Protein AF-A0A7W6F3V1-F1 (afdb_monomer)

Solvent-accessible surface area (backbone atoms only — not comparable to full-atom values): 8496 Å² total; per-residue (Å²): 139,81,86,63,87,76,78,80,69,83,69,80,76,93,72,80,77,70,85,68,70,92,83,60,81,55,64,21,45,55,49,13,50,38,48,38,70,76,57,40,92,44,76,64,36,42,51,53,48,14,62,72,54,74,43,58,57,69,58,41,49,31,22,62,66,30,76,37,61,69,52,73,70,42,45,52,51,47,38,75,78,28,68,61,46,40,34,52,55,31,50,76,67,72,34,58,74,56,32,52,51,54,49,52,54,50,52,51,49,54,50,52,55,50,50,54,55,58,74,66,51,81,78,83,72,75,83,78,77,77,87,85,94,78,79,91,80,133

Mean predicted aligned error: 13.35 Å

pLDDT: mean 82.56, std 18.37, range [38.53, 97.5]

Nearest PDB structures (foldseek):
  3f51-assembly1_A  TM=5.759E-01  e=4.320E-02  Corynebacterium glutamicum
  3f52-assembly1_E  TM=6.714E-01  e=1.731E-01  Corynebacterium glutamicum
  2kpj-assembly1_A  TM=7.647E-01  e=5.835E-01  Agathobacter rectalis ATCC 33656
  1y7y-assembly1_B  TM=6.701E-01  e=6.182E-01  Aeromonas hydrophila

Secondary structure (DSSP, 8-state):
-PPPTTTT--PPPS-------TTS--HHHHHHHHHHHHH-SSHHHHHHHHHHTT--HHHHHHHHTTSSPPPHHHHHHHHHH-HHHHHHHHHHTT-HHHHHHHHHHHHHHHHHHHHHHHHTS-----------------

Organism: NCBI:txid413712

Sequence (138 aa):
MSFSKKDRKLQSKSGIIFPTATFAEPLAMAIAGALKEEFGNTPSALKTIAQLTRSNERAVRNWFEGKNSPSAENLVILMRHSDLILRTVLALADRQDLVVAVGLAGLRRQLMDAVAAIDGLPTDTSDHGSDDIDDAGT

Foldseek 3Di:
DDDDPVVPPPDDPPDCPPPPPPPFDQLLVLQLVLLCVPQNDDPVSLVVLCVQLVHDSVVSVCSVVSVDPDDPSSLVSVVVVDLSSVLSVCVSVVNVVVSVVSVVVVVVVVVVVVVVVVVPDPPPPPPPDDDDPDDDDD

Structure (mmCIF, N/CA/C/O backbone):
data_AF-A0A7W6F3V1-F1
#
_entry.id   AF-A0A7W6F3V1-F1
#
loop_
_atom_site.group_PDB
_atom_site.id
_atom_site.type_symbol
_atom_site.label_atom_id
_atom_site.label_alt_id
_atom_site.label_comp_id
_atom_site.label_asym_id
_atom_site.label_entity_id
_atom_site.label_seq_id
_atom_site.pdbx_PDB_ins_code
_atom_site.Cartn_x
_atom_site.Cartn_y
_atom_site.Cartn_z
_atom_site.occupancy
_atom_site.B_iso_or_equiv
_atom_site.auth_seq_id
_atom_site.auth_comp_id
_atom_site.auth_asym_id
_atom_site.auth_atom_id
_atom_site.pdbx_PDB_model_num
ATOM 1 N N . MET A 1 1 ? 52.982 12.036 2.888 1.00 38.53 1 MET A N 1
ATOM 2 C CA . MET A 1 1 ? 52.866 11.536 1.500 1.00 38.53 1 MET A CA 1
ATOM 3 C C . MET A 1 1 ? 51.475 11.889 0.990 1.00 38.53 1 MET A C 1
ATOM 5 O O . MET A 1 1 ? 50.507 11.441 1.585 1.00 38.53 1 MET A O 1
ATOM 9 N N . SER A 1 2 ? 51.372 12.787 0.006 1.00 51.69 2 SER A N 1
ATOM 10 C CA . SER A 1 2 ? 50.104 13.377 -0.462 1.00 51.69 2 SER A CA 1
ATOM 11 C C . SER A 1 2 ? 49.630 12.687 -1.744 1.00 51.69 2 SER A C 1
ATOM 13 O O . SER A 1 2 ? 50.428 12.504 -2.662 1.00 51.69 2 SER A O 1
ATOM 15 N N . PHE A 1 3 ? 48.353 12.301 -1.806 1.00 51.53 3 PHE A N 1
ATOM 16 C CA . PHE A 1 3 ? 47.746 11.680 -2.987 1.00 51.53 3 PHE A CA 1
ATOM 17 C C . PHE A 1 3 ? 47.641 12.681 -4.148 1.00 51.53 3 PHE A C 1
ATOM 19 O O . PHE A 1 3 ? 47.231 13.833 -3.972 1.00 51.53 3 PHE A O 1
ATOM 26 N N . SER A 1 4 ? 48.017 12.242 -5.351 1.00 60.84 4 SER A N 1
ATOM 27 C CA . SER A 1 4 ? 48.058 13.081 -6.548 1.00 60.84 4 SER A CA 1
ATOM 28 C C . SER A 1 4 ? 46.653 13.459 -7.018 1.00 60.84 4 SER A C 1
ATOM 30 O O . SER A 1 4 ? 45.706 12.676 -6.994 1.00 60.84 4 SER A O 1
ATOM 32 N N . LYS A 1 5 ? 46.512 14.687 -7.528 1.00 55.88 5 LYS A N 1
ATOM 33 C CA . LYS A 1 5 ? 45.256 15.272 -8.037 1.00 55.88 5 LYS A CA 1
ATOM 34 C C . LYS A 1 5 ? 44.630 14.467 -9.196 1.00 55.88 5 LYS A C 1
ATOM 36 O O . LYS A 1 5 ? 43.479 14.722 -9.546 1.00 55.88 5 LYS A O 1
ATOM 41 N N . LYS A 1 6 ? 45.369 13.514 -9.782 1.00 56.41 6 LYS A N 1
ATOM 42 C CA . LYS A 1 6 ? 44.946 12.670 -10.912 1.00 56.41 6 LYS A CA 1
ATOM 43 C C . LYS A 1 6 ? 44.134 11.431 -10.510 1.00 56.41 6 LYS A C 1
ATOM 45 O O . LYS A 1 6 ? 43.396 10.936 -11.353 1.00 56.41 6 LYS A O 1
ATOM 50 N N . ASP A 1 7 ? 44.151 11.017 -9.243 1.00 53.31 7 ASP A N 1
ATOM 51 C CA . ASP A 1 7 ? 43.415 9.823 -8.785 1.00 53.31 7 ASP A CA 1
ATOM 52 C C . ASP A 1 7 ? 41.903 10.069 -8.582 1.00 53.31 7 ASP A C 1
ATOM 54 O O . ASP A 1 7 ? 41.122 9.147 -8.371 1.00 53.31 7 ASP A O 1
ATOM 58 N N . ARG A 1 8 ? 41.448 11.325 -8.703 1.00 54.91 8 ARG A N 1
ATOM 59 C CA . ARG A 1 8 ? 40.050 11.754 -8.484 1.00 54.91 8 ARG A CA 1
ATOM 60 C C . ARG A 1 8 ? 39.166 11.776 -9.741 1.00 54.91 8 ARG A C 1
ATOM 62 O O . ARG A 1 8 ? 38.172 12.497 -9.773 1.00 54.91 8 ARG A O 1
ATOM 69 N N . LYS A 1 9 ? 39.518 11.034 -10.797 1.00 52.34 9 LYS A N 1
ATOM 70 C CA . LYS A 1 9 ? 38.761 11.021 -12.069 1.00 52.34 9 LYS A CA 1
ATOM 71 C C . LYS A 1 9 ? 38.382 9.626 -12.573 1.00 52.34 9 LYS A C 1
ATOM 73 O O . LYS A 1 9 ? 38.269 9.415 -13.775 1.00 52.34 9 LYS A O 1
ATOM 78 N N . LEU A 1 10 ? 38.106 8.694 -11.667 1.00 56.19 10 LEU A N 1
ATOM 79 C CA . LEU A 1 10 ? 37.354 7.484 -12.004 1.00 56.19 10 LEU A CA 1
ATOM 80 C C . LEU A 1 10 ? 35.857 7.766 -11.832 1.00 56.19 10 LEU A C 1
ATOM 82 O O . LEU A 1 10 ? 35.241 7.356 -10.856 1.00 56.19 10 LEU A O 1
ATOM 86 N N . GLN A 1 11 ? 35.273 8.523 -12.760 1.00 60.50 11 GLN A N 1
ATOM 87 C CA . GLN A 1 11 ? 33.826 8.473 -12.957 1.00 60.50 11 GLN A CA 1
ATOM 88 C C . GLN A 1 11 ? 33.558 7.363 -13.968 1.00 60.50 11 GLN A C 1
ATOM 90 O O . GLN A 1 11 ? 34.073 7.405 -15.088 1.00 60.50 11 GLN A O 1
ATOM 95 N N . SER A 1 12 ? 32.783 6.354 -13.571 1.00 55.97 12 SER A N 1
ATOM 96 C CA . SER A 1 12 ? 32.227 5.393 -14.516 1.00 55.97 12 SER A CA 1
ATOM 97 C C . SER A 1 12 ? 31.447 6.175 -15.573 1.00 55.97 12 SER A C 1
ATOM 99 O O . SER A 1 12 ? 30.599 7.011 -15.255 1.00 55.97 12 SER A O 1
ATOM 101 N N . LYS A 1 13 ? 31.772 5.958 -16.852 1.00 49.00 13 LYS A N 1
ATOM 102 C CA . LYS A 1 13 ? 30.990 6.524 -17.952 1.00 49.00 13 LYS A CA 1
ATOM 103 C C . LYS A 1 13 ? 29.554 6.023 -17.796 1.00 49.00 13 LYS A C 1
ATOM 105 O O . LYS A 1 13 ? 29.320 4.818 -17.802 1.00 49.00 13 LYS A O 1
ATOM 110 N N . SER A 1 14 ? 28.621 6.959 -17.634 1.00 56.28 14 SER A N 1
ATOM 111 C CA . SER A 1 14 ? 27.177 6.723 -17.658 1.00 56.28 14 SER A CA 1
ATOM 112 C C . SER A 1 14 ? 26.797 6.076 -18.990 1.00 56.28 14 SER A C 1
ATOM 114 O O . SER A 1 14 ? 26.584 6.770 -19.980 1.00 56.28 14 SER A O 1
ATOM 116 N N . GLY A 1 15 ? 26.785 4.747 -19.031 1.00 53.28 15 GLY A N 1
ATOM 117 C CA . GLY A 1 15 ? 26.522 3.998 -20.257 1.00 53.28 15 GLY A CA 1
ATOM 118 C C . GLY A 1 15 ? 26.106 2.547 -20.051 1.00 53.28 15 GLY A C 1
ATOM 119 O O . GLY A 1 15 ? 26.025 1.815 -21.028 1.00 53.28 15 GLY A O 1
ATOM 120 N N . ILE A 1 16 ? 25.815 2.118 -18.820 1.00 50.00 16 ILE A N 1
ATOM 121 C CA . ILE A 1 16 ? 25.124 0.845 -18.596 1.00 50.00 16 ILE A CA 1
ATOM 122 C C . ILE A 1 16 ? 23.665 1.188 -18.321 1.00 50.00 16 ILE A C 1
ATOM 124 O O . ILE A 1 16 ? 23.225 1.292 -17.179 1.00 50.00 16 ILE A O 1
ATOM 128 N N . ILE A 1 17 ? 22.933 1.448 -19.402 1.00 55.34 17 ILE A N 1
ATOM 129 C CA . ILE A 1 17 ? 21.476 1.398 -19.370 1.00 55.34 17 ILE A CA 1
ATOM 130 C C . ILE A 1 17 ? 21.164 -0.091 -19.256 1.00 55.34 17 ILE A C 1
ATOM 132 O O . ILE A 1 17 ? 21.244 -0.826 -20.240 1.00 55.34 17 ILE A O 1
ATOM 136 N N . PHE A 1 18 ? 20.917 -0.561 -18.033 1.00 52.66 18 PHE A N 1
ATOM 137 C CA . PHE A 1 18 ? 20.345 -1.887 -17.844 1.00 52.66 18 PHE A CA 1
ATOM 138 C C . PHE A 1 18 ? 19.036 -1.932 -18.636 1.00 52.66 18 PHE A C 1
ATOM 140 O O . PHE A 1 18 ? 18.295 -0.947 -18.588 1.00 52.66 18 PHE A O 1
ATOM 147 N N . PRO A 1 19 ? 18.751 -3.008 -19.388 1.00 49.59 19 PRO A N 1
ATOM 148 C CA . PRO A 1 19 ? 17.479 -3.140 -20.076 1.00 49.59 19 PRO A CA 1
ATOM 149 C C . PRO A 1 19 ? 16.370 -3.149 -19.022 1.00 49.59 19 PRO A C 1
ATOM 151 O O . PRO A 1 19 ? 16.087 -4.168 -18.396 1.00 49.59 19 PRO A O 1
ATOM 154 N N . THR A 1 20 ? 15.777 -1.981 -18.780 1.00 52.03 20 THR A N 1
ATOM 155 C CA . THR A 1 20 ? 14.576 -1.835 -17.972 1.00 52.03 20 THR A CA 1
ATOM 156 C C . THR A 1 20 ? 13.489 -2.534 -18.763 1.00 52.03 20 THR A C 1
ATOM 158 O O . THR A 1 20 ? 13.069 -2.022 -19.802 1.00 52.03 20 THR A O 1
ATOM 161 N N . ALA A 1 21 ? 13.122 -3.744 -18.336 1.00 49.97 21 ALA A N 1
ATOM 162 C CA . ALA A 1 21 ? 12.067 -4.535 -18.951 1.00 49.97 21 ALA A CA 1
ATOM 163 C C . ALA A 1 21 ? 10.866 -3.619 -19.229 1.00 49.97 21 ALA A C 1
ATOM 165 O O . ALA A 1 21 ? 10.208 -3.133 -18.314 1.00 49.97 21 ALA A O 1
ATOM 166 N N . THR A 1 22 ? 10.646 -3.314 -20.505 1.00 51.34 22 THR A N 1
ATOM 167 C CA . THR A 1 22 ? 9.809 -2.200 -20.982 1.00 51.34 22 THR A CA 1
ATOM 168 C C . THR A 1 22 ? 8.309 -2.528 -20.905 1.00 51.34 22 THR A C 1
ATOM 170 O O . THR A 1 22 ? 7.494 -1.905 -21.571 1.00 51.34 22 THR A O 1
ATOM 173 N N . PHE A 1 23 ? 7.934 -3.515 -20.087 1.00 50.34 23 PHE A N 1
ATOM 174 C CA . PHE A 1 23 ? 6.588 -4.091 -20.035 1.00 50.34 23 PHE A CA 1
ATOM 175 C C . PHE A 1 23 ? 5.963 -4.104 -18.634 1.00 50.34 23 PHE A C 1
ATOM 177 O O . PHE A 1 23 ? 4.808 -4.489 -18.504 1.00 50.34 23 PHE A O 1
ATOM 184 N N . ALA A 1 24 ? 6.683 -3.665 -17.597 1.00 58.28 24 ALA A N 1
ATOM 185 C CA . ALA A 1 24 ? 6.130 -3.497 -16.256 1.00 58.28 24 ALA A CA 1
ATOM 186 C C . ALA A 1 24 ? 6.126 -2.012 -15.893 1.00 58.28 24 ALA A C 1
ATOM 188 O O . ALA A 1 24 ? 7.116 -1.315 -16.135 1.00 58.28 24 ALA A O 1
ATOM 189 N N . GLU A 1 25 ? 5.030 -1.527 -15.306 1.00 67.94 25 GLU A N 1
ATOM 190 C CA . GLU A 1 25 ? 5.035 -0.218 -14.659 1.00 67.94 25 GLU A CA 1
ATOM 191 C C . GLU A 1 25 ? 6.208 -0.185 -13.663 1.00 67.94 25 GLU A C 1
ATOM 193 O O . GLU A 1 25 ? 6.311 -1.074 -12.811 1.00 67.94 25 GLU A O 1
ATOM 198 N N . PRO A 1 26 ? 7.136 0.785 -13.772 1.00 84.94 26 PRO A N 1
ATOM 199 C CA . PRO A 1 26 ? 8.214 0.940 -12.815 1.00 84.94 26 PRO A CA 1
ATOM 200 C C . PRO A 1 26 ? 7.658 0.916 -11.397 1.00 84.94 26 PRO A C 1
ATOM 202 O O . PRO A 1 26 ? 6.802 1.731 -11.059 1.00 84.94 26 PRO A O 1
ATOM 205 N N . LEU A 1 27 ? 8.179 0.015 -10.561 1.00 89.88 27 LEU A N 1
ATOM 206 C CA . LEU A 1 27 ? 7.725 -0.176 -9.180 1.00 89.88 27 LEU A CA 1
ATOM 207 C C . LEU A 1 27 ? 7.591 1.161 -8.433 1.00 89.88 27 LEU A C 1
ATOM 209 O O . LEU A 1 27 ? 6.635 1.360 -7.694 1.00 89.88 27 LEU A O 1
ATOM 213 N N . ALA A 1 28 ? 8.495 2.114 -8.677 1.00 93.62 28 ALA A N 1
ATOM 214 C CA . ALA A 1 28 ? 8.419 3.450 -8.094 1.00 93.62 28 ALA A CA 1
ATOM 215 C C . ALA A 1 28 ? 7.103 4.191 -8.407 1.00 93.62 28 ALA A C 1
ATOM 217 O O . ALA A 1 28 ? 6.556 4.822 -7.510 1.00 93.62 28 ALA A O 1
ATOM 218 N N . MET A 1 29 ? 6.584 4.115 -9.637 1.00 95.06 29 MET A N 1
ATOM 219 C CA . MET A 1 29 ? 5.325 4.768 -10.023 1.00 95.06 29 MET A CA 1
ATOM 220 C C . MET A 1 29 ? 4.109 4.056 -9.434 1.00 95.06 29 MET A C 1
ATOM 222 O O . MET A 1 29 ? 3.266 4.717 -8.832 1.00 95.06 29 MET A O 1
ATOM 226 N N . ALA A 1 30 ? 4.078 2.724 -9.497 1.00 94.88 30 ALA A N 1
ATOM 227 C CA . ALA A 1 30 ? 2.995 1.936 -8.916 1.00 94.88 30 ALA A CA 1
ATOM 228 C C . ALA A 1 30 ? 2.880 2.166 -7.398 1.00 94.88 30 ALA A C 1
ATOM 230 O O . ALA A 1 30 ? 1.799 2.430 -6.871 1.00 94.88 30 ALA A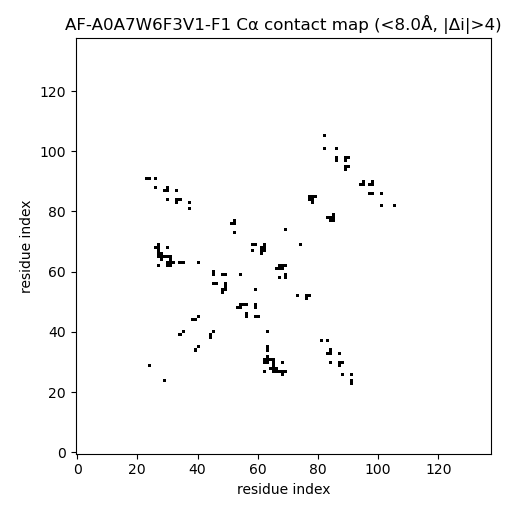 O 1
ATOM 231 N N . ILE A 1 31 ? 4.015 2.158 -6.689 1.00 95.88 31 ILE A N 1
ATOM 232 C CA . ILE A 1 31 ? 4.054 2.451 -5.252 1.00 95.88 31 ILE A CA 1
ATOM 233 C C . ILE A 1 31 ? 3.694 3.914 -4.974 1.00 95.88 31 ILE A C 1
ATOM 235 O O . ILE A 1 31 ? 3.000 4.187 -4.000 1.00 95.88 31 ILE A O 1
ATOM 239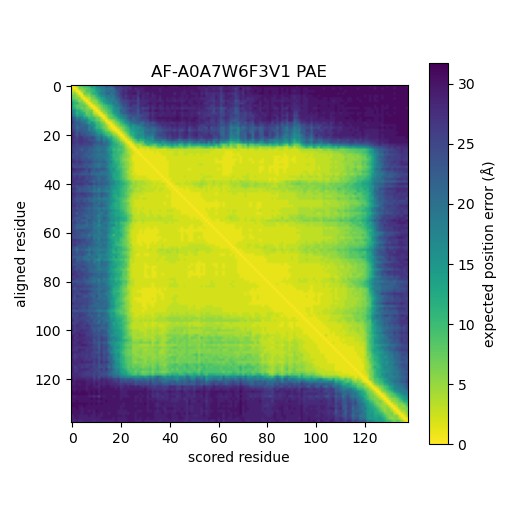 N N . ALA A 1 32 ? 4.101 4.864 -5.822 1.00 96.38 32 ALA A N 1
ATOM 240 C CA . ALA A 1 32 ? 3.684 6.260 -5.689 1.00 96.38 32 ALA A CA 1
ATOM 241 C C . ALA A 1 32 ? 2.160 6.422 -5.796 1.00 96.38 32 ALA A C 1
ATOM 243 O O . ALA A 1 32 ? 1.577 7.208 -5.047 1.00 96.38 32 ALA A O 1
ATOM 244 N N . GLY A 1 33 ? 1.529 5.690 -6.720 1.00 96.12 33 GLY A N 1
ATOM 245 C CA . GLY A 1 33 ? 0.077 5.624 -6.866 1.00 96.12 33 GLY A CA 1
ATOM 246 C C . GLY A 1 33 ? -0.585 5.094 -5.598 1.00 96.12 33 GLY A C 1
ATOM 247 O O . GLY A 1 33 ? -1.382 5.804 -4.989 1.00 96.12 33 GLY A O 1
ATOM 248 N N . ALA A 1 34 ? -0.159 3.916 -5.137 1.00 96.25 34 ALA A N 1
ATOM 249 C CA . ALA A 1 34 ? -0.693 3.291 -3.928 1.00 96.25 34 ALA A CA 1
ATOM 250 C C . ALA A 1 34 ? -0.512 4.164 -2.672 1.00 96.25 34 ALA A C 1
ATOM 252 O O . ALA A 1 34 ? -1.425 4.286 -1.865 1.00 96.25 34 ALA A O 1
ATOM 253 N N . LEU A 1 35 ? 0.636 4.832 -2.513 1.00 96.19 35 LEU A N 1
ATOM 254 C CA . LEU A 1 35 ? 0.874 5.736 -1.381 1.00 96.19 35 LEU A CA 1
ATOM 255 C C . LEU A 1 35 ? -0.085 6.931 -1.382 1.00 96.19 35 LEU A C 1
ATOM 257 O O . LEU A 1 35 ? -0.561 7.341 -0.324 1.00 96.19 35 LEU A O 1
ATOM 261 N N . LYS A 1 36 ? -0.355 7.504 -2.558 1.00 96.25 36 LYS A N 1
ATOM 262 C CA . LYS A 1 36 ? -1.286 8.631 -2.694 1.00 96.25 36 LYS A CA 1
ATOM 263 C C . LYS A 1 36 ? -2.729 8.212 -2.471 1.00 96.25 36 LYS A C 1
ATOM 265 O O . LYS A 1 36 ? -3.485 9.007 -1.927 1.00 96.25 36 LYS A O 1
ATOM 270 N N . GLU A 1 37 ? -3.097 7.015 -2.904 1.00 96.12 37 GLU A N 1
ATOM 271 C CA . GLU A 1 37 ? -4.437 6.470 -2.709 1.00 96.12 37 GLU A CA 1
ATOM 272 C C . GLU A 1 37 ? -4.688 6.124 -1.236 1.00 96.12 37 GLU A C 1
ATOM 274 O O . GLU A 1 37 ? -5.691 6.557 -0.677 1.00 96.12 37 GLU A O 1
ATOM 279 N N . GLU A 1 38 ? -3.743 5.447 -0.578 1.00 94.44 38 GLU A N 1
ATOM 280 C CA . GLU A 1 38 ? -3.899 5.008 0.814 1.00 94.44 38 GLU A CA 1
ATOM 281 C C . GLU A 1 38 ? -3.786 6.167 1.821 1.00 94.44 38 GLU A C 1
ATOM 283 O O . GLU A 1 38 ? -4.577 6.276 2.756 1.00 94.44 38 GLU A O 1
ATOM 288 N N . PHE A 1 39 ? -2.785 7.041 1.660 1.00 93.62 39 PHE A N 1
ATOM 289 C CA . PHE A 1 39 ? -2.440 8.055 2.668 1.00 93.62 39 PHE A CA 1
ATOM 290 C C . PHE A 1 39 ? -2.782 9.488 2.242 1.00 93.62 39 PHE A C 1
ATOM 292 O O . PHE A 1 39 ? -2.676 10.421 3.043 1.00 93.62 39 PHE A O 1
ATOM 299 N N . GLY A 1 40 ? -3.182 9.691 0.986 1.00 93.06 40 GLY A N 1
ATOM 300 C CA . GLY A 1 40 ? -3.382 11.014 0.406 1.00 93.06 40 GLY A CA 1
ATOM 301 C C . GLY A 1 40 ? -2.074 11.715 0.025 1.00 93.06 40 GLY A C 1
ATOM 302 O O . GLY A 1 40 ? -0.971 11.316 0.389 1.00 93.06 40 GLY A O 1
ATOM 303 N N . ASN A 1 41 ? -2.188 12.826 -0.704 1.00 92.19 41 ASN A N 1
ATOM 304 C CA . ASN A 1 41 ? -1.044 13.628 -1.153 1.00 92.19 41 ASN A CA 1
ATOM 305 C C . ASN A 1 41 ? -0.846 14.880 -0.279 1.00 92.19 41 ASN A C 1
ATOM 307 O O . ASN A 1 41 ? -0.886 16.010 -0.768 1.00 92.19 41 ASN A O 1
ATOM 311 N N . THR A 1 42 ? -0.695 14.689 1.034 1.00 93.75 42 THR A N 1
ATOM 312 C CA . THR A 1 42 ? -0.581 15.787 2.008 1.00 93.75 42 THR A CA 1
ATOM 313 C C . THR A 1 42 ? 0.781 15.793 2.712 1.00 93.75 42 THR A C 1
ATOM 315 O O . THR A 1 42 ? 1.394 14.741 2.891 1.00 93.75 42 THR A O 1
ATOM 318 N N . PRO A 1 43 ? 1.283 16.954 3.178 1.00 91.38 43 PRO A N 1
ATOM 319 C CA . PRO A 1 43 ? 2.526 17.003 3.951 1.00 91.38 43 PRO A CA 1
ATOM 320 C C . PRO A 1 43 ? 2.484 16.170 5.241 1.00 91.38 43 PRO A C 1
ATOM 322 O O . PRO A 1 43 ? 3.520 15.671 5.675 1.00 91.38 43 PRO A O 1
ATOM 325 N N . SER A 1 44 ? 1.305 16.010 5.853 1.00 93.38 44 SER A N 1
ATOM 326 C CA . SER A 1 44 ? 1.119 15.132 7.012 1.00 93.38 44 SER A CA 1
ATOM 327 C C . SER A 1 44 ? 1.317 13.665 6.640 1.00 93.38 44 SER A C 1
ATOM 329 O O . SER A 1 44 ? 2.028 12.975 7.362 1.00 93.38 44 SER A O 1
ATOM 331 N N . ALA A 1 45 ? 0.800 13.207 5.494 1.00 93.50 45 ALA A N 1
ATOM 332 C CA . ALA A 1 45 ? 1.035 11.848 4.998 1.00 93.50 45 ALA A CA 1
ATOM 333 C C . ALA A 1 45 ? 2.533 11.550 4.829 1.00 93.50 45 ALA A C 1
ATOM 335 O O . ALA A 1 45 ? 3.026 10.527 5.307 1.00 93.50 45 AL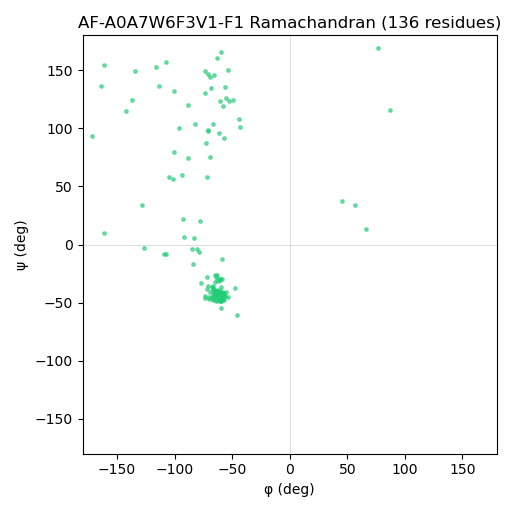A A O 1
ATOM 336 N N . LEU A 1 46 ? 3.284 12.488 4.235 1.00 94.94 46 LEU A N 1
ATOM 337 C CA . LEU A 1 46 ? 4.737 12.359 4.085 1.00 94.94 46 LEU A CA 1
ATOM 338 C C . LEU A 1 46 ? 5.437 12.201 5.443 1.00 94.94 46 LEU A C 1
ATOM 340 O O . LEU A 1 46 ? 6.321 11.357 5.576 1.00 94.94 46 LEU A O 1
ATOM 344 N N . LYS A 1 47 ? 5.042 12.990 6.451 1.00 95.94 47 LYS A N 1
ATOM 345 C CA . LYS A 1 47 ? 5.605 12.907 7.808 1.00 95.94 47 LYS A CA 1
ATOM 346 C C . LYS A 1 47 ? 5.267 11.592 8.496 1.00 95.94 47 LYS A C 1
ATOM 348 O O . LYS A 1 47 ? 6.160 10.969 9.065 1.00 95.94 47 LYS A O 1
ATOM 353 N N . THR A 1 48 ? 4.014 11.153 8.405 1.00 95.81 48 THR A N 1
ATOM 354 C CA . THR A 1 48 ? 3.565 9.874 8.962 1.00 95.81 48 THR A CA 1
ATOM 355 C C . THR A 1 48 ? 4.388 8.725 8.396 1.00 95.81 48 THR A C 1
ATOM 357 O O . THR A 1 48 ? 4.913 7.914 9.154 1.00 95.81 48 THR A O 1
ATOM 360 N N . ILE A 1 49 ? 4.582 8.688 7.077 1.00 96.50 49 ILE A N 1
ATOM 361 C CA . ILE A 1 49 ? 5.362 7.630 6.429 1.00 96.50 49 ILE A CA 1
ATOM 362 C C . ILE A 1 49 ? 6.849 7.746 6.764 1.00 96.50 49 ILE A C 1
ATOM 364 O O . ILE A 1 49 ? 7.476 6.733 7.052 1.00 96.50 49 ILE A O 1
ATOM 368 N N . ALA A 1 50 ? 7.410 8.957 6.797 1.00 96.56 50 ALA A N 1
ATOM 369 C CA . ALA A 1 50 ? 8.796 9.173 7.211 1.00 96.56 50 ALA A CA 1
ATOM 370 C C . ALA A 1 50 ? 9.057 8.643 8.627 1.00 96.56 50 ALA A C 1
ATOM 372 O O . ALA A 1 50 ? 10.063 7.972 8.863 1.00 96.56 50 ALA A O 1
ATOM 373 N N . GLN A 1 51 ? 8.129 8.884 9.553 1.00 96.56 51 GLN A N 1
ATOM 374 C CA . GLN A 1 51 ? 8.197 8.355 10.909 1.00 96.56 51 GLN A CA 1
ATOM 375 C C . GLN A 1 51 ? 8.026 6.829 10.933 1.00 96.56 51 GLN A C 1
ATOM 377 O O . GLN A 1 51 ? 8.807 6.141 11.592 1.00 96.56 51 GLN A O 1
ATOM 382 N N . LEU A 1 52 ? 7.053 6.302 10.184 1.00 95.69 52 LEU A N 1
ATOM 383 C CA . LEU A 1 52 ? 6.753 4.872 10.092 1.00 95.69 52 LEU A CA 1
ATOM 384 C C . LEU A 1 52 ? 7.953 4.066 9.579 1.00 95.69 52 LEU A C 1
ATOM 386 O O . LEU A 1 52 ? 8.340 3.067 10.181 1.00 95.69 52 LEU A O 1
ATOM 390 N N . THR A 1 53 ? 8.572 4.518 8.488 1.00 95.25 53 THR A N 1
ATOM 391 C CA . THR A 1 53 ? 9.706 3.842 7.844 1.00 95.25 53 THR A CA 1
ATOM 392 C C . THR A 1 53 ? 11.060 4.334 8.358 1.00 95.25 53 THR A C 1
ATOM 394 O O . THR A 1 53 ? 12.094 3.989 7.787 1.00 95.25 53 THR A O 1
ATOM 397 N N . ARG A 1 54 ? 11.082 5.189 9.394 1.00 95.88 54 ARG A N 1
ATOM 398 C CA . ARG A 1 54 ? 12.289 5.854 9.930 1.00 95.88 54 ARG A CA 1
ATOM 399 C C . ARG A 1 54 ? 13.193 6.435 8.836 1.00 95.88 54 ARG A C 1
ATOM 401 O O . ARG A 1 54 ? 14.419 6.370 8.906 1.00 95.88 54 ARG A O 1
ATOM 408 N N . SER A 1 55 ? 12.574 6.971 7.794 1.00 95.75 55 SER A N 1
ATOM 409 C CA . SER A 1 55 ? 13.248 7.472 6.602 1.00 95.75 55 SER A CA 1
ATOM 410 C C . SER A 1 55 ? 13.217 8.993 6.568 1.00 95.75 55 SER A C 1
ATOM 412 O O . SER A 1 55 ? 12.362 9.628 7.177 1.00 95.75 55 SER A O 1
ATOM 414 N N . ASN A 1 56 ? 14.149 9.607 5.838 1.00 95.00 56 ASN A N 1
ATOM 415 C CA . ASN A 1 56 ? 14.131 11.060 5.694 1.00 95.00 56 ASN A CA 1
ATOM 416 C C . ASN A 1 56 ? 12.958 11.519 4.802 1.00 95.00 56 ASN A C 1
ATOM 418 O O . ASN A 1 56 ? 12.599 10.851 3.829 1.00 95.00 56 ASN A O 1
ATOM 422 N N . GLU A 1 57 ? 12.389 12.692 5.098 1.00 94.50 57 GLU A N 1
ATOM 423 C CA . GLU A 1 57 ? 11.227 13.221 4.365 1.00 94.50 57 GLU A CA 1
ATOM 424 C C . GLU A 1 57 ? 11.504 13.437 2.869 1.00 94.50 57 GLU A C 1
ATOM 426 O O . GLU A 1 57 ? 10.599 13.325 2.044 1.00 94.50 57 GLU A O 1
ATOM 431 N N . ARG A 1 58 ? 12.757 13.726 2.485 1.00 95.25 58 ARG A N 1
ATOM 432 C CA . ARG A 1 58 ? 13.143 13.886 1.074 1.00 95.25 58 ARG A CA 1
ATOM 433 C C . ARG A 1 58 ? 13.007 12.571 0.301 1.00 95.25 58 ARG A C 1
ATOM 435 O O . ARG A 1 58 ? 12.568 12.588 -0.843 1.00 95.25 58 ARG A O 1
ATOM 442 N N . ALA A 1 59 ? 13.385 11.449 0.904 1.00 96.00 59 ALA A N 1
ATOM 443 C CA . ALA A 1 59 ? 13.272 10.121 0.320 1.00 96.00 59 ALA A CA 1
ATOM 444 C C . ALA A 1 59 ? 11.801 9.746 0.162 1.00 96.00 59 ALA A C 1
ATOM 446 O O . ALA A 1 59 ? 11.397 9.385 -0.936 1.00 96.00 59 ALA A O 1
ATOM 447 N N . VAL A 1 60 ? 10.998 9.953 1.208 1.00 96.44 60 VAL A N 1
ATOM 448 C CA . VAL A 1 60 ? 9.549 9.721 1.154 1.00 96.44 60 VAL A CA 1
ATOM 449 C C . VAL A 1 60 ? 8.902 10.570 0.065 1.00 96.44 60 VAL A C 1
ATOM 451 O O . VAL A 1 60 ? 8.171 10.044 -0.764 1.00 96.44 60 VAL A O 1
ATOM 454 N N . ARG A 1 61 ? 9.240 11.860 -0.024 1.00 96.38 61 ARG A N 1
ATOM 455 C CA . ARG A 1 61 ? 8.769 12.727 -1.113 1.00 96.38 61 ARG A CA 1
ATOM 456 C C . ARG A 1 61 ? 9.126 12.169 -2.490 1.00 96.38 61 ARG A C 1
ATOM 458 O O . ARG A 1 61 ? 8.273 12.138 -3.368 1.00 96.38 61 ARG A O 1
ATOM 465 N N . ASN A 1 62 ? 10.353 11.682 -2.672 1.00 95.62 62 ASN A N 1
ATOM 466 C CA . ASN A 1 62 ? 10.755 11.055 -3.931 1.00 95.62 62 ASN A CA 1
ATOM 467 C C . ASN A 1 62 ? 9.951 9.781 -4.239 1.00 95.62 62 ASN A C 1
ATOM 469 O O . ASN A 1 62 ? 9.741 9.497 -5.416 1.00 95.62 62 ASN A O 1
ATOM 473 N N . TRP A 1 63 ? 9.500 9.035 -3.225 1.00 96.25 63 TRP A N 1
ATOM 474 C CA . TRP A 1 63 ? 8.614 7.880 -3.409 1.00 96.25 63 TRP A CA 1
ATOM 475 C C . TRP A 1 63 ? 7.216 8.318 -3.842 1.00 96.25 63 TRP A C 1
ATOM 477 O O . TRP A 1 63 ? 6.701 7.793 -4.817 1.00 96.25 63 TRP A O 1
ATOM 487 N N . PHE A 1 64 ? 6.639 9.344 -3.208 1.00 96.06 64 PHE A N 1
ATOM 488 C CA . PHE A 1 64 ? 5.361 9.939 -3.633 1.00 96.06 64 PHE A CA 1
ATOM 489 C C . PHE A 1 64 ? 5.418 10.534 -5.048 1.00 96.06 64 PHE A C 1
ATOM 491 O O . PHE A 1 64 ? 4.425 10.558 -5.771 1.00 96.06 64 PHE A O 1
ATOM 498 N N . GLU A 1 65 ? 6.575 11.035 -5.467 1.00 94.31 65 GLU A N 1
ATOM 499 C CA . GLU A 1 65 ? 6.784 11.565 -6.816 1.00 94.31 65 GLU A CA 1
ATOM 500 C C . GLU A 1 65 ? 7.135 10.474 -7.843 1.00 94.31 65 GLU A C 1
ATOM 502 O O . GLU A 1 65 ? 7.281 10.788 -9.020 1.00 94.31 65 GLU A O 1
ATOM 507 N N . GLY A 1 66 ? 7.294 9.211 -7.424 1.00 93.50 66 GLY A N 1
ATOM 508 C CA . GLY A 1 66 ? 7.705 8.105 -8.297 1.00 93.50 66 GLY A CA 1
ATOM 509 C C . GLY A 1 66 ? 9.133 8.231 -8.840 1.00 93.50 66 GLY A C 1
ATOM 510 O O . GLY A 1 66 ? 9.513 7.505 -9.754 1.00 93.50 66 GLY A O 1
ATOM 511 N N . LYS A 1 67 ? 9.944 9.145 -8.286 1.00 91.75 67 LYS A N 1
ATOM 512 C CA . LYS A 1 67 ? 11.331 9.389 -8.716 1.00 91.75 67 LYS A CA 1
ATOM 513 C C . LYS A 1 67 ? 12.263 8.256 -8.309 1.00 91.75 67 LYS A C 1
ATOM 515 O O . LYS A 1 67 ? 13.163 7.912 -9.062 1.00 91.75 67 LYS A O 1
ATOM 520 N N . ASN A 1 68 ?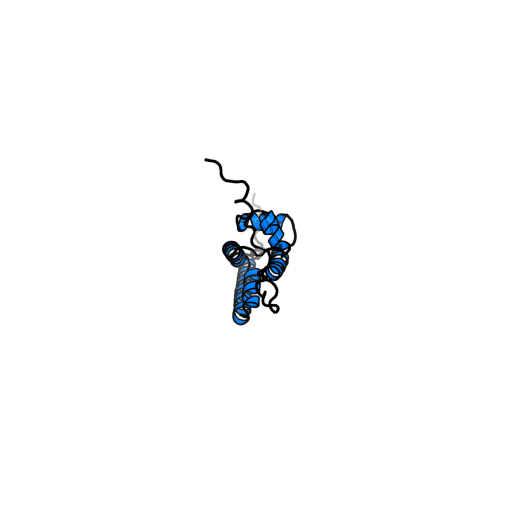 12.053 7.707 -7.112 1.00 90.81 68 ASN A N 1
ATOM 521 C CA . ASN A 1 68 ? 12.816 6.587 -6.572 1.00 90.81 68 ASN A CA 1
ATOM 522 C C . ASN A 1 68 ? 11.863 5.565 -5.954 1.00 90.81 68 ASN A C 1
ATOM 524 O O . ASN A 1 68 ? 10.844 5.937 -5.378 1.00 90.81 68 ASN A O 1
ATOM 528 N N . SER A 1 69 ? 12.244 4.292 -5.994 1.00 91.38 69 SER A N 1
ATOM 529 C CA . SER A 1 69 ? 11.593 3.255 -5.193 1.00 91.38 69 SER A CA 1
ATOM 530 C C . SER A 1 69 ? 11.990 3.374 -3.714 1.00 91.38 69 SER A C 1
ATOM 532 O O . SER A 1 69 ? 13.137 3.743 -3.422 1.00 91.38 69 SER A O 1
ATOM 534 N N . PRO A 1 70 ? 11.110 2.993 -2.770 1.00 94.56 70 PRO A N 1
ATOM 535 C CA . PRO A 1 70 ? 11.537 2.606 -1.430 1.00 94.56 70 PRO A CA 1
ATOM 536 C C . PRO A 1 70 ? 12.603 1.504 -1.488 1.00 94.56 70 PRO A C 1
ATOM 538 O O . PRO A 1 70 ? 12.622 0.692 -2.417 1.00 94.56 70 PRO A O 1
ATOM 541 N N . SER A 1 71 ? 13.495 1.463 -0.495 1.00 94.69 71 SER A N 1
ATOM 542 C CA . SER A 1 71 ? 14.364 0.297 -0.293 1.00 94.69 71 SER A CA 1
ATOM 543 C C . SER A 1 71 ? 13.513 -0.934 0.030 1.00 94.69 71 SER A C 1
ATOM 545 O O . SER A 1 71 ? 12.376 -0.796 0.478 1.00 94.69 71 SER A O 1
ATOM 547 N N . ALA A 1 72 ? 14.065 -2.138 -0.141 1.00 94.62 72 ALA A N 1
ATOM 548 C CA . ALA A 1 72 ? 13.354 -3.371 0.202 1.00 94.62 72 ALA A CA 1
ATOM 549 C C . ALA A 1 72 ? 12.868 -3.374 1.666 1.00 94.62 72 ALA A C 1
ATOM 551 O O . ALA A 1 72 ? 11.727 -3.732 1.934 1.00 94.62 72 ALA A O 1
ATOM 552 N N . GLU A 1 73 ? 13.695 -2.894 2.600 1.00 97.06 73 GLU A N 1
ATOM 553 C CA . GLU A 1 73 ? 13.328 -2.749 4.016 1.00 97.06 73 GLU A CA 1
ATOM 554 C C . GLU A 1 73 ? 12.118 -1.826 4.205 1.00 97.06 73 GLU A C 1
ATOM 556 O O . GLU A 1 73 ? 11.143 -2.194 4.860 1.00 97.06 73 GLU A O 1
ATOM 561 N N . ASN A 1 74 ? 12.144 -0.648 3.577 1.00 97.00 74 ASN A N 1
ATOM 562 C CA . ASN A 1 74 ? 11.048 0.313 3.665 1.00 97.00 74 ASN A CA 1
ATOM 563 C C . ASN A 1 74 ? 9.782 -0.206 2.983 1.00 97.00 74 ASN A C 1
ATOM 565 O O . ASN A 1 74 ? 8.686 0.015 3.489 1.00 97.00 74 ASN A O 1
ATOM 569 N N . LEU A 1 75 ? 9.920 -0.935 1.876 1.00 96.88 75 LEU A N 1
ATOM 570 C CA . LEU A 1 75 ? 8.800 -1.570 1.195 1.00 96.88 75 LEU A CA 1
ATOM 571 C C . LEU A 1 75 ? 8.128 -2.620 2.088 1.00 96.88 75 LEU A C 1
ATOM 573 O O . LEU A 1 75 ? 6.905 -2.648 2.172 1.00 96.88 75 LEU A O 1
ATOM 577 N N . VAL A 1 76 ? 8.902 -3.436 2.811 1.00 97.25 76 VAL A N 1
ATOM 578 C CA . VAL A 1 76 ? 8.356 -4.410 3.772 1.00 97.25 76 VAL A CA 1
ATOM 579 C C . VAL A 1 76 ? 7.608 -3.719 4.911 1.00 97.25 76 VAL A C 1
ATOM 581 O O . VAL A 1 76 ? 6.542 -4.189 5.306 1.00 97.25 76 VAL A O 1
ATOM 584 N N . ILE A 1 77 ? 8.125 -2.599 5.428 1.00 97.50 77 ILE A N 1
ATOM 585 C CA . ILE A 1 77 ? 7.415 -1.804 6.442 1.00 97.50 77 ILE A CA 1
ATOM 586 C C . ILE A 1 77 ? 6.093 -1.288 5.865 1.00 97.50 77 ILE A C 1
ATOM 588 O O . ILE A 1 77 ? 5.049 -1.483 6.477 1.00 97.50 77 ILE A O 1
ATOM 592 N N . LEU A 1 78 ? 6.111 -0.693 4.672 1.00 97.19 78 LEU A N 1
ATOM 593 C CA . LEU A 1 78 ? 4.901 -0.179 4.029 1.00 97.19 78 LEU A CA 1
ATOM 594 C C . LEU A 1 78 ? 3.850 -1.280 3.807 1.00 97.19 78 LEU A C 1
ATOM 596 O O . LEU A 1 78 ? 2.703 -1.102 4.201 1.00 97.19 78 LEU A O 1
ATOM 600 N N . MET A 1 79 ? 4.244 -2.443 3.279 1.00 96.56 79 MET A N 1
ATOM 601 C CA . MET A 1 79 ? 3.342 -3.587 3.069 1.00 96.56 79 MET A CA 1
ATOM 602 C C . MET A 1 79 ? 2.769 -4.161 4.370 1.00 96.56 79 MET A C 1
ATOM 604 O O . MET A 1 79 ? 1.697 -4.752 4.358 1.00 96.56 79 MET A O 1
ATOM 608 N N . ARG A 1 80 ? 3.464 -4.007 5.504 1.00 95.44 80 ARG A N 1
ATOM 609 C CA . ARG A 1 80 ? 2.951 -4.434 6.817 1.00 95.44 80 ARG A CA 1
ATOM 610 C C . ARG A 1 80 ? 1.818 -3.539 7.318 1.00 95.44 80 ARG A C 1
ATOM 612 O O . ARG A 1 80 ? 1.003 -3.987 8.117 1.00 95.44 80 ARG A O 1
ATOM 619 N N . HIS A 1 81 ? 1.810 -2.279 6.894 1.00 94.88 81 HIS A N 1
ATOM 620 C CA . HIS A 1 81 ? 0.877 -1.261 7.371 1.00 94.88 81 HIS A CA 1
ATOM 621 C C . HIS A 1 81 ? -0.192 -0.878 6.343 1.00 94.88 81 HIS A C 1
ATOM 623 O O . HIS A 1 81 ? -1.110 -0.147 6.697 1.00 94.88 81 HIS A O 1
ATOM 629 N N . SER A 1 82 ? -0.083 -1.358 5.102 1.00 95.00 82 SER A N 1
ATOM 630 C CA . SER A 1 82 ? -1.024 -1.069 4.023 1.00 95.00 82 SER A CA 1
ATOM 631 C C . SER A 1 82 ? -1.254 -2.301 3.152 1.00 95.00 82 SER A C 1
ATOM 633 O O . SER A 1 82 ? -0.361 -2.753 2.423 1.00 95.00 82 SER A O 1
ATOM 635 N N . ASP A 1 83 ? -2.490 -2.803 3.186 1.00 95.00 83 ASP A N 1
ATOM 636 C CA . ASP A 1 83 ? -2.942 -3.885 2.311 1.00 95.00 83 ASP A CA 1
ATOM 637 C C . ASP A 1 83 ? -2.944 -3.440 0.844 1.00 95.00 83 ASP A C 1
ATOM 639 O O . ASP A 1 83 ? -2.685 -4.257 -0.041 1.00 95.00 83 ASP A O 1
ATOM 643 N N . LEU A 1 84 ? -3.201 -2.155 0.563 1.00 95.50 84 LEU A N 1
ATOM 644 C CA . LEU A 1 84 ? -3.173 -1.626 -0.799 1.00 95.50 84 LEU A CA 1
ATOM 645 C C . LEU A 1 84 ? -1.771 -1.715 -1.405 1.00 95.50 84 LEU A C 1
ATOM 647 O O . LEU A 1 84 ? -1.629 -2.178 -2.538 1.00 95.50 84 LEU A O 1
ATOM 651 N N . ILE A 1 85 ? -0.738 -1.343 -0.641 1.00 96.38 85 ILE A N 1
ATOM 652 C CA . ILE A 1 85 ? 0.664 -1.441 -1.075 1.00 96.38 85 ILE A CA 1
ATOM 653 C C . ILE A 1 85 ? 1.071 -2.904 -1.286 1.00 96.38 85 ILE A C 1
ATOM 655 O O . ILE A 1 85 ? 1.725 -3.235 -2.277 1.00 96.38 85 ILE A O 1
ATOM 659 N N . LEU A 1 86 ? 0.652 -3.806 -0.391 1.00 96.75 86 LEU A N 1
ATOM 660 C CA . LEU A 1 86 ? 0.876 -5.242 -0.568 1.00 96.75 86 LEU A CA 1
ATOM 661 C C . LEU A 1 86 ? 0.226 -5.756 -1.863 1.00 96.75 86 LEU A C 1
ATOM 663 O O . LEU A 1 86 ? 0.870 -6.456 -2.646 1.00 96.75 86 LEU A O 1
ATOM 667 N N . ARG A 1 87 ? -1.030 -5.377 -2.125 1.00 95.94 87 ARG A N 1
ATOM 668 C CA . ARG A 1 87 ? -1.752 -5.758 -3.349 1.00 95.94 87 ARG A CA 1
ATOM 669 C C . ARG A 1 87 ? -1.081 -5.214 -4.606 1.00 95.94 87 ARG A C 1
ATOM 671 O O . ARG A 1 87 ? -1.003 -5.947 -5.585 1.00 95.94 87 ARG A O 1
ATOM 678 N N . THR A 1 88 ? -0.555 -3.987 -4.586 1.00 95.88 88 THR A N 1
ATOM 679 C CA . THR A 1 88 ? 0.162 -3.425 -5.747 1.00 95.88 88 THR A CA 1
ATOM 680 C C . THR A 1 88 ? 1.412 -4.237 -6.069 1.00 95.88 88 THR A C 1
ATOM 682 O O . THR A 1 88 ? 1.628 -4.587 -7.225 1.00 95.88 88 THR A O 1
ATOM 685 N N . VAL A 1 89 ? 2.210 -4.603 -5.061 1.00 95.38 89 VAL A N 1
ATOM 686 C CA . VAL A 1 89 ? 3.407 -5.440 -5.267 1.00 95.38 89 VAL A CA 1
ATOM 687 C C . VAL A 1 89 ? 3.037 -6.827 -5.799 1.00 95.38 89 VAL A C 1
ATOM 689 O O . VAL A 1 89 ? 3.686 -7.319 -6.719 1.00 95.38 89 VAL A O 1
ATOM 692 N N . LEU A 1 90 ? 1.984 -7.452 -5.266 1.00 95.50 90 LEU A N 1
ATOM 693 C CA . LEU A 1 90 ? 1.507 -8.754 -5.746 1.00 95.50 90 LEU A CA 1
ATOM 694 C C . LEU A 1 90 ? 0.973 -8.687 -7.184 1.00 95.50 90 LEU A C 1
ATOM 696 O O . LEU A 1 90 ? 1.242 -9.593 -7.970 1.00 95.50 90 LEU A O 1
ATOM 700 N N . ALA A 1 91 ? 0.272 -7.610 -7.545 1.00 93.81 91 ALA A N 1
ATOM 701 C CA . ALA A 1 91 ? -0.199 -7.380 -8.907 1.00 93.81 91 ALA A CA 1
ATOM 702 C C . ALA A 1 91 ? 0.972 -7.212 -9.889 1.00 93.81 91 ALA A C 1
ATOM 704 O O . ALA A 1 91 ? 0.968 -7.830 -10.951 1.00 93.81 91 ALA A O 1
ATOM 705 N N . LEU A 1 92 ? 2.011 -6.453 -9.513 1.00 93.06 92 LEU A N 1
ATOM 706 C CA . LEU A 1 92 ? 3.243 -6.328 -10.307 1.00 93.06 92 LEU A CA 1
ATOM 707 C C . LEU A 1 92 ? 4.008 -7.652 -10.437 1.00 93.06 92 LEU A C 1
ATOM 709 O O . LEU A 1 92 ? 4.723 -7.853 -11.415 1.00 93.06 92 LEU A O 1
ATOM 713 N N . ALA A 1 93 ? 3.874 -8.547 -9.457 1.00 93.06 93 ALA A N 1
ATOM 714 C CA . ALA A 1 93 ? 4.448 -9.889 -9.486 1.00 93.06 93 ALA A CA 1
ATOM 715 C C . ALA A 1 93 ? 3.588 -10.906 -10.263 1.00 93.06 93 ALA A C 1
ATOM 717 O O . ALA A 1 93 ? 3.898 -12.096 -10.237 1.00 93.06 93 ALA A O 1
ATOM 718 N N . ASP A 1 94 ? 2.505 -10.454 -10.906 1.00 93.50 94 ASP A N 1
ATOM 719 C CA . ASP A 1 94 ? 1.523 -11.284 -11.613 1.00 93.50 94 ASP A CA 1
ATOM 720 C C . ASP A 1 94 ? 0.885 -12.372 -10.723 1.00 93.50 94 ASP A C 1
ATOM 722 O O . ASP A 1 94 ? 0.563 -13.481 -11.146 1.00 93.50 94 ASP A O 1
ATOM 726 N N . ARG A 1 95 ? 0.705 -12.057 -9.433 1.00 96.12 95 ARG A N 1
ATOM 727 C CA . ARG A 1 95 ? 0.091 -12.934 -8.421 1.00 96.12 95 ARG A CA 1
ATOM 728 C C . ARG A 1 95 ? -1.322 -12.489 -8.073 1.00 96.12 95 ARG A C 1
ATOM 730 O O . ARG A 1 95 ? -1.637 -12.194 -6.918 1.00 96.12 95 ARG A O 1
ATOM 737 N N . GLN A 1 96 ? -2.184 -12.432 -9.087 1.00 93.00 96 GLN A N 1
ATOM 738 C CA . GLN A 1 96 ? -3.579 -11.994 -8.937 1.00 93.00 96 GLN A CA 1
ATOM 739 C C . GLN A 1 96 ? -4.388 -12.882 -7.978 1.00 93.00 96 GLN A C 1
ATOM 741 O O . GLN A 1 96 ? -5.269 -12.392 -7.272 1.00 93.00 96 GLN A O 1
ATOM 746 N N . ASP A 1 97 ? -4.041 -14.169 -7.883 1.00 94.38 97 ASP A N 1
ATOM 747 C CA . ASP A 1 97 ? -4.581 -15.110 -6.896 1.00 94.38 97 ASP A CA 1
ATOM 748 C C . ASP A 1 97 ? -4.429 -14.585 -5.459 1.00 94.38 97 ASP A C 1
ATOM 750 O O . ASP A 1 97 ? -5.374 -14.600 -4.665 1.00 94.38 97 ASP A O 1
ATOM 754 N N . LEU A 1 98 ? -3.247 -14.054 -5.139 1.00 95.88 98 LEU A N 1
ATOM 755 C CA . LEU A 1 98 ? -2.934 -13.526 -3.815 1.00 95.88 98 LEU A CA 1
ATOM 756 C C . LEU A 1 98 ? -3.558 -12.147 -3.580 1.00 95.88 98 LEU A C 1
ATOM 758 O O . LEU A 1 98 ? -3.970 -11.855 -2.457 1.00 95.88 98 LEU A O 1
ATOM 762 N N . VAL A 1 99 ? -3.690 -11.316 -4.620 1.00 94.31 99 VAL A N 1
ATOM 763 C CA . VAL A 1 99 ? -4.378 -10.014 -4.531 1.00 94.31 99 VAL A CA 1
ATOM 764 C C . VAL A 1 99 ? -5.818 -10.199 -4.048 1.00 94.31 99 VAL A C 1
ATOM 766 O O . VAL A 1 99 ? -6.248 -9.524 -3.109 1.00 94.31 99 VAL A O 1
ATOM 769 N N . VAL A 1 100 ? -6.546 -11.157 -4.633 1.00 93.94 100 VAL A N 1
ATOM 770 C CA . VAL A 1 100 ? -7.928 -11.477 -4.242 1.00 93.94 100 VAL A CA 1
ATOM 771 C C . VAL A 1 100 ? -7.991 -11.995 -2.805 1.00 93.94 100 VAL A C 1
ATOM 773 O O . VAL A 1 100 ? -8.860 -11.574 -2.039 1.00 93.94 100 VAL A O 1
ATOM 776 N N . ALA A 1 101 ? -7.054 -12.860 -2.405 1.00 94.31 101 ALA A N 1
ATOM 777 C CA . ALA A 1 101 ? -7.004 -13.398 -1.047 1.00 94.31 101 ALA A CA 1
ATOM 778 C C . ALA A 1 101 ? -6.797 -12.301 0.017 1.00 94.31 101 ALA A C 1
ATOM 780 O O . ALA A 1 101 ? -7.510 -12.281 1.023 1.00 94.31 101 ALA A O 1
ATOM 781 N N . VAL A 1 102 ? -5.879 -11.353 -0.219 1.00 93.38 102 VAL A N 1
ATOM 782 C CA . VAL A 1 102 ? -5.679 -10.181 0.659 1.00 93.38 102 VAL A CA 1
ATOM 783 C C . VAL A 1 102 ? -6.929 -9.291 0.664 1.00 93.38 102 VAL A C 1
ATOM 785 O O . VAL A 1 102 ? -7.341 -8.808 1.718 1.00 93.38 102 VAL A O 1
ATOM 788 N N . GLY A 1 103 ? -7.568 -9.116 -0.499 1.00 90.88 103 GLY A N 1
ATOM 789 C CA . GLY A 1 103 ? -8.895 -8.509 -0.672 1.00 90.88 103 GLY A CA 1
ATOM 790 C C . GLY A 1 103 ? -9.925 -9.023 0.325 1.00 90.88 103 GLY A C 1
ATOM 791 O O . GLY A 1 103 ? -10.470 -8.275 1.141 1.00 90.88 103 GLY A O 1
ATOM 792 N N . LEU A 1 104 ? -10.152 -10.330 0.263 1.00 94.06 104 LEU A N 1
ATOM 793 C CA . LEU A 1 104 ? -11.158 -11.024 1.050 1.00 94.06 104 LEU A CA 1
ATOM 794 C C . LEU A 1 104 ? -10.838 -11.019 2.549 1.00 94.06 104 LEU A C 1
ATOM 796 O O . LEU A 1 104 ? -11.738 -10.842 3.369 1.00 94.06 104 LEU A O 1
ATOM 800 N N . ALA A 1 105 ? -9.565 -11.184 2.916 1.00 91.62 105 ALA A N 1
ATOM 801 C CA . ALA A 1 105 ? -9.132 -11.119 4.309 1.00 91.62 105 ALA A CA 1
ATOM 802 C C . ALA A 1 105 ? -9.388 -9.732 4.926 1.00 91.62 105 ALA A C 1
ATOM 804 O O . ALA A 1 105 ? -9.858 -9.648 6.064 1.00 91.62 105 ALA A O 1
ATOM 805 N N . GLY A 1 106 ? -9.128 -8.661 4.168 1.00 90.75 106 GL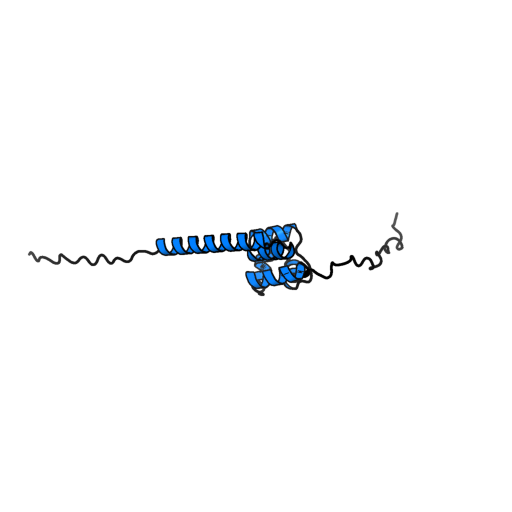Y A N 1
ATOM 806 C CA . GLY A 1 106 ? -9.427 -7.288 4.577 1.00 90.75 106 GLY A CA 1
ATOM 807 C C . GLY A 1 106 ? -10.928 -7.046 4.738 1.00 90.75 106 GLY A C 1
ATOM 808 O O . GLY A 1 106 ? -11.362 -6.581 5.790 1.00 90.75 106 GLY A O 1
ATOM 809 N N . LEU A 1 107 ? -11.736 -7.450 3.750 1.00 93.94 107 LEU A N 1
ATOM 810 C CA . LEU A 1 107 ? -13.196 -7.313 3.809 1.00 93.94 107 LEU A CA 1
ATOM 811 C C . LEU A 1 107 ? -13.794 -8.069 5.002 1.00 93.94 107 LEU A C 1
ATOM 813 O O . LEU A 1 107 ? -14.645 -7.543 5.715 1.00 93.94 107 LEU A O 1
ATOM 817 N N . ARG A 1 108 ? -13.317 -9.291 5.263 1.00 94.69 108 ARG A N 1
ATOM 818 C CA . ARG A 1 108 ? -13.739 -10.070 6.432 1.00 94.69 108 ARG A CA 1
ATOM 819 C C . ARG A 1 108 ? -13.449 -9.329 7.735 1.00 94.69 108 ARG A C 1
ATOM 821 O O . ARG A 1 108 ? -14.294 -9.335 8.621 1.00 94.69 108 ARG A O 1
ATOM 828 N N . ARG A 1 109 ? -12.276 -8.702 7.852 1.00 93.06 109 ARG A N 1
ATOM 829 C CA . ARG A 1 109 ? -11.902 -7.927 9.040 1.00 93.06 109 ARG A CA 1
ATOM 830 C C . ARG A 1 109 ? -12.822 -6.727 9.233 1.00 93.06 109 ARG A C 1
ATOM 832 O O . ARG A 1 109 ? -13.381 -6.585 10.307 1.00 93.06 109 ARG A O 1
ATOM 839 N N . GLN A 1 110 ? -13.068 -5.963 8.170 1.00 93.19 110 GLN A N 1
ATOM 840 C CA . GLN A 1 110 ? -13.998 -4.831 8.200 1.00 93.19 110 GLN A CA 1
ATOM 841 C C . GLN A 1 110 ? -15.413 -5.247 8.618 1.00 93.19 110 GLN A C 1
ATOM 843 O O . GLN A 1 110 ? -16.043 -4.559 9.413 1.00 93.19 110 GLN A O 1
ATOM 848 N N . LEU A 1 111 ? -15.907 -6.387 8.122 1.00 96.75 111 LEU A N 1
ATOM 849 C CA . LEU A 1 111 ? -17.202 -6.927 8.543 1.00 96.75 111 LEU A CA 1
ATOM 850 C C . LEU A 1 111 ? -17.210 -7.310 10.025 1.00 96.75 111 LEU A C 1
ATOM 852 O O . LEU A 1 111 ? -18.179 -7.018 10.716 1.00 96.75 111 LEU A O 1
ATOM 856 N N . MET A 1 112 ? -16.145 -7.942 10.521 1.00 95.94 112 MET A N 1
ATOM 857 C CA . MET A 1 112 ? -16.033 -8.289 11.941 1.00 95.94 112 MET A CA 1
ATOM 858 C C . MET A 1 112 ? -15.984 -7.045 12.832 1.00 95.94 112 MET A C 1
ATOM 860 O O . MET A 1 112 ? -16.669 -7.011 13.850 1.00 95.94 112 MET A O 1
ATOM 864 N N . ASP A 1 113 ? -15.237 -6.019 12.427 1.00 94.44 113 ASP A N 1
ATOM 865 C CA . ASP A 1 113 ? -15.163 -4.747 13.147 1.00 94.44 113 ASP A CA 1
ATOM 866 C C . ASP A 1 113 ? -16.531 -4.042 13.161 1.00 94.44 113 ASP A C 1
ATOM 868 O O . ASP A 1 113 ? -16.952 -3.517 14.191 1.00 94.44 113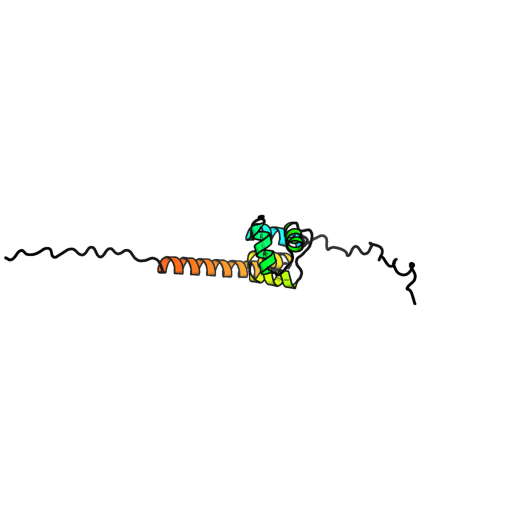 ASP A O 1
ATOM 872 N N . ALA A 1 114 ? -17.266 -4.079 12.044 1.00 95.19 114 ALA A N 1
ATOM 873 C CA . ALA A 1 114 ? -18.609 -3.511 11.948 1.00 95.19 114 ALA A CA 1
ATOM 874 C C . ALA A 1 114 ? -19.628 -4.252 12.828 1.00 95.19 114 ALA A C 1
ATOM 876 O O . ALA A 1 114 ? -20.417 -3.608 13.514 1.00 95.19 114 ALA A O 1
ATOM 877 N N . VAL A 1 115 ? -19.600 -5.589 12.844 1.00 96.00 115 VAL A N 1
ATOM 878 C CA . VAL A 1 115 ? -20.458 -6.396 13.729 1.00 96.00 115 VAL A CA 1
ATOM 879 C C . VAL A 1 115 ? -20.148 -6.093 15.193 1.00 96.00 115 VAL A C 1
ATOM 881 O O . VAL A 1 115 ? -21.060 -5.793 15.953 1.00 96.00 115 VAL A O 1
ATOM 884 N N . ALA A 1 116 ? -18.867 -6.067 15.572 1.00 93.94 116 ALA A N 1
ATOM 885 C CA . ALA A 1 116 ? -18.464 -5.730 16.935 1.00 93.94 116 ALA A CA 1
ATOM 886 C C . ALA A 1 116 ? -18.915 -4.318 17.349 1.00 93.94 116 ALA A C 1
ATOM 888 O O . ALA A 1 116 ? -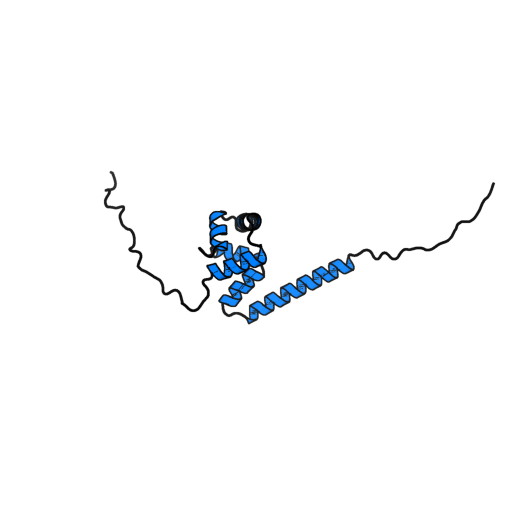19.304 -4.104 18.496 1.00 93.94 116 ALA A O 1
ATOM 889 N N . ALA A 1 117 ? -18.892 -3.357 16.421 1.00 94.25 117 ALA A N 1
ATOM 8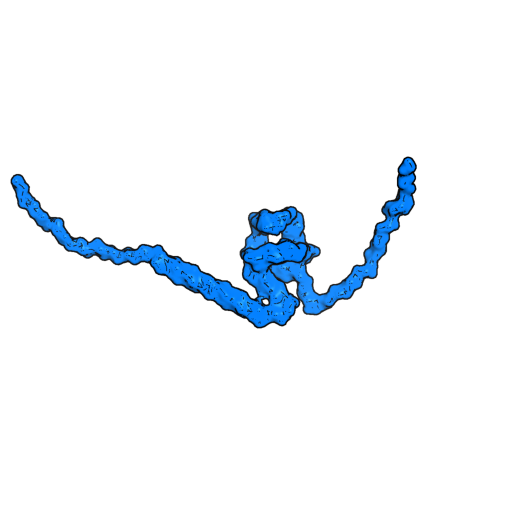90 C CA . ALA A 1 117 ? -19.399 -2.013 16.671 1.00 94.25 117 ALA A CA 1
ATOM 891 C C . ALA A 1 117 ? -20.919 -1.990 16.894 1.00 94.25 117 ALA A C 1
ATOM 893 O O . ALA A 1 117 ? -21.378 -1.238 17.747 1.00 94.25 117 ALA A O 1
ATOM 894 N N . ILE A 1 118 ? -21.687 -2.809 16.164 1.00 94.06 118 ILE A N 1
ATOM 895 C CA . ILE A 1 118 ? -23.142 -2.948 16.343 1.00 94.06 118 ILE A CA 1
ATOM 896 C C . ILE A 1 118 ? -23.459 -3.585 17.698 1.00 94.06 118 ILE A C 1
ATOM 898 O O . ILE A 1 118 ? -24.282 -3.052 18.438 1.00 94.06 118 ILE A O 1
ATOM 902 N N . ASP A 1 119 ? -22.781 -4.680 18.045 1.00 93.56 119 ASP A N 1
ATOM 903 C CA . ASP A 1 119 ? -22.996 -5.400 19.307 1.00 93.56 119 ASP A CA 1
ATOM 904 C C . ASP A 1 119 ? -22.606 -4.561 20.538 1.00 93.56 119 ASP A C 1
ATOM 906 O O . ASP A 1 119 ? -23.127 -4.766 21.632 1.00 93.56 119 ASP A O 1
ATOM 910 N N . GLY A 1 120 ? -21.687 -3.605 20.368 1.00 88.38 120 GLY A N 1
ATOM 911 C CA . GLY A 1 120 ? -21.274 -2.660 21.405 1.00 88.38 120 GLY A CA 1
ATOM 912 C C . GLY A 1 120 ? -22.222 -1.473 21.612 1.00 88.38 120 GLY A C 1
ATOM 913 O O . GLY A 1 120 ? -21.969 -0.662 22.507 1.00 88.38 120 GLY A O 1
ATOM 914 N N . LEU A 1 121 ? -23.282 -1.328 20.807 1.00 79.62 121 LEU A N 1
ATOM 915 C CA . LEU A 1 121 ? -24.264 -0.262 20.995 1.00 79.62 121 LEU A CA 1
ATOM 916 C C . LEU A 1 121 ? -25.145 -0.570 22.216 1.00 79.62 121 LEU A C 1
ATOM 918 O O . LEU A 1 121 ? -25.694 -1.669 22.307 1.00 79.62 121 LEU A O 1
ATOM 922 N N . PRO A 1 122 ? -25.331 0.381 23.149 1.00 69.88 122 PRO A N 1
ATOM 923 C CA . PRO A 1 122 ? -26.284 0.196 24.232 1.00 69.88 122 PRO A CA 1
ATOM 924 C C . PRO A 1 122 ? -27.681 0.007 23.637 1.00 69.88 122 PRO A C 1
ATOM 926 O O . PRO A 1 122 ? -28.170 0.849 22.880 1.00 69.88 122 PRO A O 1
ATOM 929 N N . THR A 1 123 ? -28.328 -1.111 23.967 1.00 69.50 123 THR A N 1
ATOM 930 C CA . THR A 1 123 ? -29.743 -1.301 23.669 1.00 69.50 123 THR A CA 1
ATOM 931 C C . THR A 1 123 ? -30.513 -0.381 24.598 1.00 69.50 123 THR A C 1
ATOM 933 O O . THR A 1 123 ? -30.715 -0.704 25.767 1.00 69.50 123 THR A O 1
ATOM 936 N N . ASP A 1 124 ? -30.913 0.778 24.086 1.00 62.22 124 ASP A N 1
ATOM 937 C CA . ASP A 1 124 ? -31.806 1.714 24.768 1.00 62.22 124 ASP A CA 1
ATOM 938 C C . ASP A 1 124 ? -33.231 1.121 24.790 1.00 62.22 124 ASP A C 1
ATOM 940 O O . ASP A 1 124 ? -34.195 1.659 24.246 1.00 62.22 124 ASP A O 1
ATOM 944 N N . THR A 1 125 ? -33.375 -0.068 25.380 1.00 56.91 125 THR A N 1
ATOM 945 C CA . THR A 1 125 ? -34.649 -0.528 25.916 1.00 56.91 125 THR A CA 1
ATOM 946 C C . THR A 1 125 ? -34.871 0.291 27.167 1.00 56.91 125 THR A C 1
ATOM 948 O O . THR A 1 125 ? -34.441 -0.070 28.260 1.00 56.91 125 THR A O 1
ATOM 951 N N . SER A 1 126 ? -35.485 1.447 26.942 1.00 54.62 126 SER A N 1
ATOM 952 C CA . SER A 1 126 ? -36.196 2.221 27.940 1.00 54.62 126 SER A CA 1
ATOM 953 C C . SER A 1 126 ? -37.031 1.266 28.787 1.00 54.62 126 SER A C 1
ATOM 955 O O . SER A 1 126 ? -38.108 0.824 28.391 1.00 54.62 126 SER A O 1
ATOM 957 N N . ASP A 1 127 ? -36.507 0.958 29.969 1.00 52.34 127 ASP A N 1
ATOM 958 C CA . ASP A 1 127 ? -37.291 0.491 31.099 1.00 52.34 127 ASP A CA 1
ATOM 959 C C . ASP A 1 127 ? -38.134 1.685 31.561 1.00 52.34 127 ASP A C 1
ATOM 961 O O . ASP A 1 127 ? -37.807 2.424 32.486 1.00 52.34 127 ASP A O 1
ATOM 965 N N . HIS A 1 128 ? -39.172 1.972 30.776 1.00 55.69 128 HIS A N 1
ATOM 966 C CA . HIS A 1 128 ? -40.287 2.819 31.165 1.00 55.69 128 HIS A CA 1
ATOM 967 C C . HIS A 1 128 ? -41.381 1.891 31.704 1.00 55.69 128 HIS A C 1
ATOM 969 O O . HIS A 1 128 ? -42.475 1.790 31.154 1.00 55.69 128 HIS A O 1
ATOM 975 N N . GLY A 1 129 ? -41.030 1.149 32.757 1.00 52.00 129 GLY A N 1
ATOM 976 C CA . GLY A 1 129 ? -41.975 0.539 33.678 1.00 52.00 129 GLY A CA 1
ATOM 977 C C . GLY A 1 129 ? -42.405 1.588 34.696 1.00 52.00 129 GLY A C 1
ATOM 978 O O . GLY A 1 129 ? -41.638 1.966 35.576 1.00 52.00 129 GLY A O 1
ATOM 979 N N . SER A 1 130 ? -43.611 2.101 34.492 1.00 55.69 130 SER A N 1
ATOM 980 C CA . SER A 1 130 ? -44.411 2.887 35.426 1.00 55.69 130 SER A CA 1
ATOM 981 C C . SER A 1 130 ? -44.736 2.125 36.723 1.00 55.69 130 SER A C 1
ATOM 983 O O . SER A 1 130 ? -44.667 0.898 36.741 1.00 55.69 130 SER A O 1
ATOM 985 N N . ASP A 1 131 ? -45.194 2.894 37.720 1.00 53.16 131 ASP A N 1
ATOM 986 C CA . ASP A 1 131 ? -45.826 2.507 39.000 1.00 53.16 131 ASP A CA 1
ATOM 987 C C . ASP A 1 131 ? -44.814 2.226 40.138 1.00 53.16 131 ASP A C 1
ATOM 989 O O . ASP A 1 131 ? -43.938 1.382 40.018 1.00 53.16 131 ASP A O 1
ATOM 993 N N . ASP A 1 132 ? -44.760 2.971 41.249 1.00 56.00 132 ASP A N 1
ATOM 994 C CA . ASP A 1 132 ? -45.870 3.499 42.043 1.00 56.00 132 ASP A CA 1
ATOM 995 C C . ASP A 1 132 ? -45.668 4.960 42.489 1.00 56.00 132 ASP A C 1
ATOM 997 O O . ASP A 1 132 ? -44.710 5.323 43.179 1.00 56.00 132 ASP A O 1
ATOM 1001 N N . ILE A 1 133 ? -46.644 5.793 42.127 1.00 58.75 133 ILE A N 1
ATOM 1002 C CA . ILE A 1 133 ? -47.058 6.960 42.904 1.00 58.75 133 ILE A CA 1
ATOM 1003 C C . ILE A 1 133 ? -48.261 6.481 43.717 1.00 58.75 133 ILE A C 1
ATOM 1005 O O . ILE A 1 133 ? -49.344 6.386 43.164 1.00 58.75 133 ILE A O 1
ATOM 1009 N N . ASP A 1 134 ? -48.042 6.167 44.989 1.00 54.00 134 ASP A N 1
ATOM 1010 C CA . ASP A 1 134 ? -49.030 6.000 46.065 1.00 54.00 134 ASP A CA 1
ATOM 1011 C C . ASP A 1 134 ? -48.190 6.047 47.363 1.00 54.00 134 ASP A C 1
ATOM 1013 O O . ASP A 1 134 ? -47.094 5.501 47.415 1.00 54.00 134 ASP A O 1
ATOM 1017 N N . ASP A 1 135 ? -48.522 6.714 48.458 1.00 51.47 135 ASP A N 1
ATOM 1018 C CA . ASP A 1 135 ? -49.753 7.332 48.914 1.00 51.47 135 ASP A CA 1
ATOM 1019 C C . ASP A 1 135 ? -49.365 8.326 50.030 1.00 51.47 135 ASP A C 1
ATOM 1021 O O . ASP A 1 135 ? -48.326 8.203 50.692 1.00 51.47 135 ASP A O 1
ATOM 1025 N N . ALA A 1 136 ? -50.200 9.338 50.212 1.00 63.31 136 ALA A N 1
ATOM 1026 C CA . ALA A 1 136 ? -50.124 10.319 51.276 1.00 63.31 136 ALA A CA 1
ATOM 1027 C C . ALA A 1 136 ? -50.379 9.675 52.650 1.00 63.31 136 ALA A C 1
ATOM 1029 O O . ALA A 1 136 ? -51.230 8.807 52.803 1.00 63.31 136 ALA A O 1
ATOM 1030 N N . GLY A 1 137 ? -49.714 10.164 53.697 1.00 60.72 137 GLY A N 1
ATOM 1031 C CA . GLY A 1 137 ? -49.992 9.704 55.056 1.00 60.72 137 GLY A CA 1
ATOM 1032 C C . GLY A 1 137 ? -49.277 10.534 56.108 1.00 60.72 137 GLY A C 1
ATOM 1033 O O . GLY A 1 137 ? -48.114 10.288 56.393 1.00 60.72 137 GLY A O 1
ATOM 1034 N N . THR A 1 138 ? -50.015 11.533 56.591 1.00 55.66 138 THR A N 1
ATOM 1035 C CA . THR A 1 138 ? -49.894 12.360 57.809 1.00 55.66 138 THR A CA 1
ATOM 1036 C C . THR A 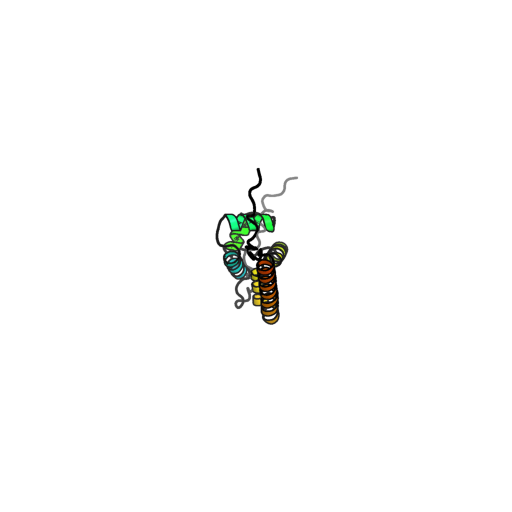1 138 ? -48.824 12.001 58.841 1.00 55.66 138 THR A C 1
ATOM 1038 O O . THR A 1 138 ? -48.799 10.847 59.319 1.00 55.66 138 THR A O 1
#

Radius of gyration: 28.46 Å; Cα contacts (8 Å, |Δi|>4): 86; chains: 1; bounding box: 103×32×79 Å